Protein AF-A0A920U165-F1 (afdb_monomer_lite)

Sequence (51 aa):
MIPAGNLGDTADIGYAMVYLASDQAKFVTGQAIVVDGGQILPKGPGLIPAQ

Foldseek 3Di:
DQLLPDFDDPVLVVVVVVCCPDPVCVPPPPDDDDRGSCPPPDDDPPPGPDD

Structure (mmCIF, N/CA/C/O backbone):
data_AF-A0A920U165-F1
#
_entry.id   AF-A0A920U165-F1
#
loop_
_atom_site.group_PDB
_atom_site.id
_atom_site.type_symbol
_atom_site.label_atom_id
_atom_site.label_alt_id
_atom_site.label_comp_id
_atom_site.label_asym_id
_atom_site.label_entity_id
_atom_site.label_seq_id
_atom_site.pdbx_PDB_ins_code
_atom_site.Cartn_x
_atom_site.Cartn_y
_atom_site.Cartn_z
_atom_site.occupancy
_atom_site.B_iso_or_equiv
_atom_site.auth_seq_id
_atom_site.auth_comp_id
_atom_site.auth_asym_id
_atom_site.auth_atom_id
_atom_site.pdbx_PDB_model_num
ATOM 1 N N . MET A 1 1 ? 9.295 2.981 -19.462 1.00 74.44 1 MET A N 1
ATOM 2 C CA . MET A 1 1 ? 9.881 1.799 -18.797 1.00 74.44 1 ME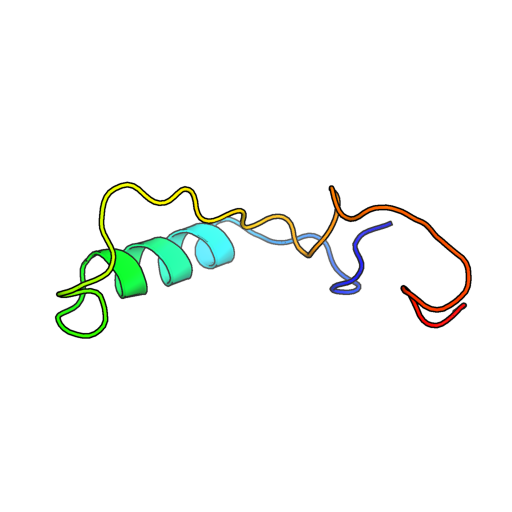T A CA 1
ATOM 3 C C . MET A 1 1 ? 9.313 1.761 -17.403 1.00 74.44 1 MET A C 1
ATOM 5 O O . MET A 1 1 ? 9.392 2.779 -16.727 1.00 74.44 1 MET A O 1
ATOM 9 N N . ILE A 1 2 ? 8.74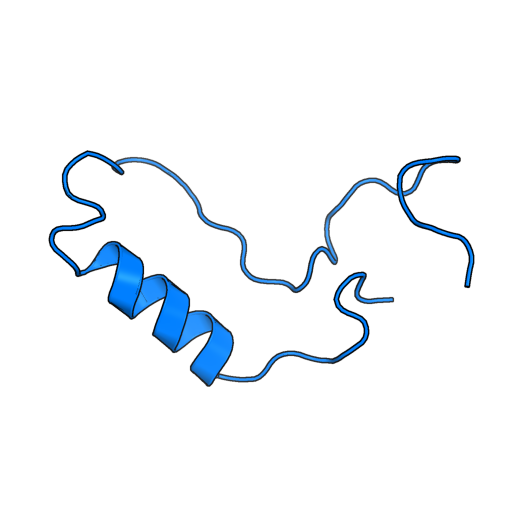4 0.623 -17.027 1.00 87.00 2 ILE A N 1
ATOM 10 C CA . ILE A 1 2 ? 8.230 0.362 -15.687 1.00 87.00 2 ILE A CA 1
ATOM 11 C C . ILE A 1 2 ? 9.267 -0.542 -15.011 1.00 87.00 2 ILE A C 1
ATOM 13 O O . ILE A 1 2 ? 9.525 -1.617 -15.553 1.00 87.00 2 ILE A O 1
ATOM 17 N N . PRO A 1 3 ? 9.907 -0.128 -13.904 1.00 89.00 3 PRO A N 1
ATOM 18 C CA . PRO A 1 3 ? 10.879 -0.966 -13.195 1.00 89.00 3 PRO A CA 1
ATOM 19 C C . PRO A 1 3 ? 10.346 -2.340 -12.780 1.00 89.00 3 PRO A C 1
ATOM 21 O O . PRO A 1 3 ? 11.081 -3.318 -12.841 1.00 89.00 3 PRO A O 1
ATOM 24 N N . ALA A 1 4 ? 9.058 -2.439 -12.445 1.00 90.81 4 ALA A N 1
ATOM 25 C CA . ALA A 1 4 ? 8.389 -3.716 -12.184 1.00 90.81 4 ALA A CA 1
ATOM 26 C C . ALA A 1 4 ? 8.294 -4.648 -13.417 1.00 90.81 4 ALA A C 1
ATOM 28 O O . ALA A 1 4 ? 7.829 -5.778 -13.305 1.00 90.81 4 ALA A O 1
ATOM 29 N N . GLY A 1 5 ? 8.718 -4.191 -14.599 1.00 90.75 5 GLY A N 1
ATOM 30 C CA . GLY A 1 5 ? 8.836 -4.991 -15.819 1.00 90.75 5 GLY A CA 1
ATOM 31 C C . GLY A 1 5 ? 7.551 -5.129 -16.634 1.00 90.75 5 GLY A C 1
ATOM 32 O O . GLY A 1 5 ? 7.635 -5.434 -17.818 1.00 90.75 5 GLY A O 1
ATOM 33 N N . ASN A 1 6 ? 6.385 -4.844 -16.050 1.00 91.81 6 ASN A N 1
ATOM 34 C CA . ASN A 1 6 ? 5.080 -5.007 -16.694 1.00 91.81 6 ASN A CA 1
ATOM 35 C C . ASN A 1 6 ? 4.166 -3.806 -16.435 1.00 91.81 6 ASN A C 1
ATOM 37 O O . ASN A 1 6 ? 4.363 -3.062 -15.475 1.00 91.81 6 ASN A O 1
ATOM 41 N N . LEU A 1 7 ? 3.158 -3.632 -17.294 1.00 94.19 7 LEU A N 1
ATOM 42 C CA . LEU A 1 7 ? 2.061 -2.706 -17.027 1.00 94.19 7 LEU A CA 1
ATOM 43 C C . LEU A 1 7 ? 1.166 -3.309 -15.944 1.00 94.19 7 LEU A C 1
ATOM 45 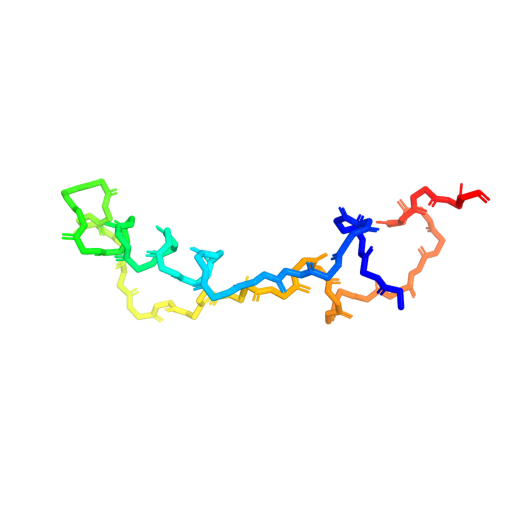O O . LEU A 1 7 ? 0.732 -4.450 -16.089 1.00 94.19 7 LEU A O 1
ATOM 49 N N . GLY A 1 8 ? 0.922 -2.544 -14.881 1.00 94.19 8 GLY A N 1
ATOM 50 C CA . GLY A 1 8 ? -0.014 -2.944 -13.838 1.00 94.19 8 GLY A CA 1
ATOM 51 C C . GLY A 1 8 ? -1.463 -2.940 -14.324 1.00 94.19 8 GLY A C 1
ATOM 52 O O . GLY A 1 8 ? -1.788 -2.373 -15.371 1.00 94.19 8 GLY A O 1
ATOM 53 N N . ASP A 1 9 ? -2.338 -3.550 -13.540 1.00 97.19 9 ASP A N 1
ATOM 54 C CA . ASP A 1 9 ? -3.775 -3.586 -13.777 1.00 97.19 9 ASP A CA 1
ATOM 55 C C . ASP A 1 9 ? -4.567 -2.965 -12.612 1.00 97.19 9 ASP A C 1
ATOM 57 O O . ASP A 1 9 ? -4.025 -2.394 -11.662 1.00 97.19 9 ASP A O 1
ATOM 61 N N . THR A 1 10 ? -5.897 -3.013 -12.696 1.00 97.88 10 THR A N 1
ATOM 62 C CA . THR A 1 10 ? -6.766 -2.433 -11.663 1.00 97.88 10 THR A CA 1
ATOM 63 C C . THR A 1 10 ? -6.631 -3.122 -10.303 1.00 97.88 10 THR A C 1
ATOM 65 O O . THR A 1 10 ? -6.916 -2.499 -9.277 1.00 97.88 10 THR A O 1
ATOM 68 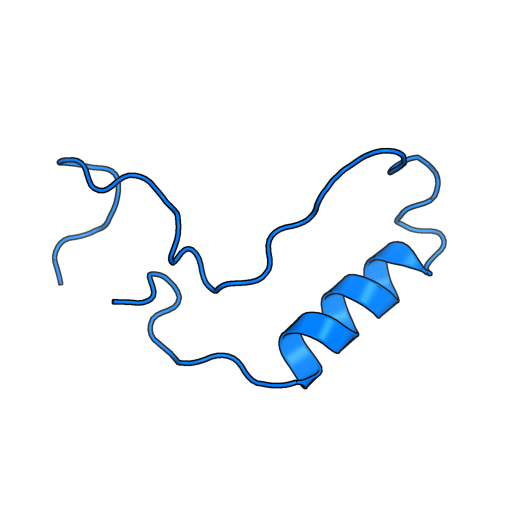N N . ALA A 1 11 ? -6.221 -4.392 -10.269 1.00 98.19 11 ALA A N 1
ATOM 69 C CA . ALA A 1 11 ? -6.050 -5.142 -9.033 1.00 98.19 11 ALA A CA 1
ATOM 70 C C . ALA A 1 11 ? -4.833 -4.656 -8.236 1.00 98.19 11 ALA A C 1
ATOM 72 O O . ALA A 1 11 ? -4.904 -4.666 -7.010 1.00 98.19 11 ALA A O 1
ATOM 73 N N . ASP A 1 12 ? -3.780 -4.144 -8.880 1.00 97.50 12 ASP A N 1
ATOM 74 C CA . ASP A 1 12 ? -2.607 -3.591 -8.180 1.00 97.50 12 ASP A CA 1
ATOM 75 C C . ASP A 1 12 ? -2.987 -2.434 -7.240 1.00 97.50 12 ASP A C 1
ATOM 77 O O . ASP A 1 12 ? -2.545 -2.371 -6.089 1.00 97.50 12 ASP A O 1
ATOM 81 N N . ILE A 1 13 ? -3.890 -1.553 -7.688 1.00 97.75 13 ILE A N 1
ATOM 82 C CA . ILE A 1 13 ? -4.481 -0.514 -6.832 1.00 97.75 13 ILE A CA 1
ATOM 83 C C . ILE A 1 13 ? -5.382 -1.142 -5.765 1.00 97.75 13 ILE A C 1
ATOM 85 O O . ILE A 1 13 ? -5.320 -0.758 -4.596 1.00 97.75 13 ILE A O 1
ATOM 89 N N . GLY A 1 14 ? -6.211 -2.115 -6.153 1.00 98.25 14 GLY A N 1
ATOM 90 C CA . GLY A 1 14 ? -7.123 -2.815 -5.250 1.00 98.25 14 GLY A CA 1
ATOM 91 C C . GLY A 1 14 ? -6.406 -3.432 -4.049 1.00 98.25 14 GLY A C 1
ATOM 92 O O . GLY A 1 14 ? -6.816 -3.209 -2.912 1.00 98.25 14 GLY A O 1
ATOM 93 N N . TYR A 1 15 ? -5.296 -4.135 -4.272 1.00 98.19 15 TYR A N 1
ATOM 94 C CA . TYR A 1 15 ? -4.503 -4.738 -3.201 1.00 98.19 15 TYR A CA 1
ATOM 95 C C . TYR A 1 15 ? -3.884 -3.695 -2.266 1.00 98.19 15 TYR A C 1
ATOM 97 O O . TYR A 1 15 ? -3.911 -3.883 -1.048 1.00 98.19 15 TYR A O 1
ATOM 105 N N . ALA A 1 16 ? -3.396 -2.567 -2.794 1.00 98.00 16 ALA A N 1
ATOM 106 C CA . ALA A 1 16 ? -2.904 -1.468 -1.960 1.00 98.00 16 ALA A CA 1
ATOM 107 C C . ALA A 1 16 ? -4.015 -0.887 -1.067 1.00 98.00 16 ALA A C 1
ATOM 109 O O . ALA A 1 16 ? -3.781 -0.588 0.105 1.00 98.00 16 ALA A O 1
ATOM 110 N N . MET A 1 17 ? -5.241 -0.786 -1.588 1.00 98.06 17 MET A N 1
ATOM 111 C CA . MET A 1 17 ? -6.398 -0.338 -0.809 1.00 98.06 17 MET A CA 1
ATOM 112 C C . MET A 1 17 ? -6.840 -1.371 0.228 1.00 98.06 17 MET A C 1
ATOM 114 O O . MET A 1 17 ? -7.177 -0.990 1.344 1.00 98.06 17 MET A O 1
ATOM 118 N N . VAL A 1 18 ? -6.789 -2.669 -0.092 1.00 98.31 18 VAL A N 1
ATOM 119 C CA . VAL A 1 18 ? -7.049 -3.744 0.883 1.00 98.31 18 VAL A CA 1
ATOM 1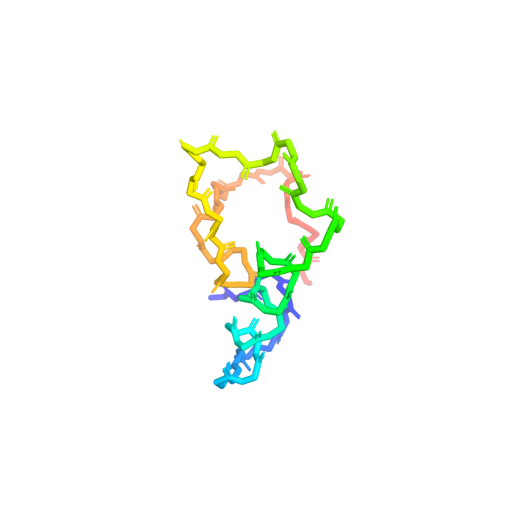20 C C . VAL A 1 18 ? -6.069 -3.653 2.051 1.00 98.31 18 VAL A C 1
ATOM 122 O O . VAL A 1 18 ? -6.498 -3.728 3.199 1.00 98.31 18 VAL A O 1
ATOM 125 N N . TYR A 1 19 ? -4.779 -3.425 1.783 1.00 98.06 19 TYR A N 1
ATOM 126 C CA . TYR A 1 19 ? -3.797 -3.175 2.839 1.00 98.06 19 TYR A CA 1
ATOM 127 C C . TYR A 1 19 ? -4.182 -1.956 3.688 1.00 98.06 19 TYR A C 1
ATOM 129 O O . TYR A 1 19 ? -4.277 -2.081 4.909 1.00 98.06 19 TYR A O 1
ATOM 137 N N . LEU A 1 20 ? -4.458 -0.808 3.058 1.00 98.00 20 LEU A N 1
ATOM 138 C CA . LEU A 1 20 ? -4.819 0.431 3.760 1.00 98.00 20 LEU A CA 1
ATOM 139 C C . LEU A 1 20 ? -6.105 0.314 4.590 1.00 98.00 20 LEU A C 1
ATOM 141 O O . LEU A 1 20 ? -6.218 0.955 5.631 1.00 98.00 20 LEU A O 1
ATOM 145 N N . ALA A 1 21 ? -7.062 -0.501 4.151 1.00 97.75 21 ALA A N 1
ATOM 146 C CA . ALA A 1 21 ? -8.308 -0.759 4.867 1.00 97.75 21 ALA A CA 1
ATOM 147 C C . ALA A 1 21 ? -8.168 -1.808 5.987 1.00 97.75 21 ALA A C 1
ATOM 149 O O . ALA A 1 21 ? -9.093 -1.984 6.777 1.00 97.75 21 ALA A O 1
ATOM 150 N N . SER A 1 22 ? -7.046 -2.528 6.046 1.00 98.62 22 SER A N 1
ATOM 151 C CA . SER A 1 22 ? -6.825 -3.604 7.013 1.00 98.62 22 SER A CA 1
ATOM 152 C C . SER A 1 22 ? -6.259 -3.106 8.347 1.00 98.62 22 SER A C 1
ATOM 154 O O . SER A 1 22 ? -5.615 -2.058 8.429 1.00 98.62 22 SER A O 1
ATOM 156 N N . ASP A 1 23 ? -6.361 -3.944 9.383 1.00 98.56 23 ASP A N 1
ATOM 157 C CA . ASP A 1 23 ? -5.714 -3.713 10.685 1.00 98.56 23 ASP A CA 1
ATOM 158 C C . ASP A 1 23 ? -4.180 -3.591 10.590 1.00 98.56 23 ASP A C 1
ATOM 160 O O . ASP A 1 23 ? -3.534 -3.024 11.478 1.00 98.56 23 ASP A O 1
ATOM 164 N N . GLN A 1 24 ? -3.569 -4.092 9.509 1.00 98.38 24 GLN A N 1
ATOM 165 C CA . GLN A 1 24 ? -2.123 -4.001 9.290 1.00 98.38 24 GLN A CA 1
ATOM 166 C C . GLN A 1 24 ? -1.674 -2.559 9.014 1.00 98.38 24 GLN A C 1
ATOM 168 O O . GLN A 1 24 ? -0.515 -2.224 9.261 1.00 98.38 24 GLN A O 1
ATOM 173 N N . ALA A 1 25 ? -2.584 -1.693 8.561 1.00 98.31 25 ALA A N 1
ATOM 174 C CA . ALA A 1 25 ? -2.331 -0.278 8.314 1.00 98.31 25 ALA A CA 1
ATOM 175 C C . ALA A 1 25 ? -2.716 0.632 9.496 1.00 98.31 25 ALA A C 1
ATOM 177 O O . ALA A 1 25 ? -2.695 1.851 9.349 1.00 98.31 25 ALA A O 1
ATOM 178 N N . LYS A 1 26 ? -3.002 0.093 10.696 1.00 98.50 26 LYS A N 1
ATOM 179 C CA . LYS A 1 26 ? -3.527 0.862 11.853 1.00 98.50 26 LYS A CA 1
ATOM 180 C C . LYS A 1 26 ? -2.733 2.110 12.271 1.00 98.50 26 LYS A C 1
ATOM 182 O O . LYS A 1 26 ? -3.252 2.942 13.007 1.00 98.50 26 LYS A O 1
ATOM 187 N N . PHE A 1 27 ? -1.464 2.212 11.879 1.00 98.06 27 PHE A N 1
ATOM 188 C CA . PHE A 1 27 ? -0.591 3.349 12.194 1.00 98.06 27 PHE A CA 1
ATOM 189 C C . PHE A 1 27 ? -0.071 4.077 10.944 1.00 98.06 27 PHE A C 1
ATOM 191 O O . PHE A 1 27 ? 0.791 4.946 11.040 1.00 98.06 27 PHE A O 1
ATOM 198 N N . VAL A 1 28 ? -0.589 3.731 9.765 1.00 97.75 28 VAL A N 1
ATOM 199 C CA . VAL A 1 28 ? -0.265 4.375 8.492 1.00 97.75 28 VAL A CA 1
ATOM 200 C C . VAL A 1 28 ? -1.371 5.375 8.182 1.00 97.75 28 VAL A C 1
ATOM 202 O O . VAL A 1 28 ? -2.458 5.014 7.746 1.00 97.75 28 VAL A O 1
ATOM 205 N N . THR A 1 29 ? -1.103 6.654 8.437 1.00 97.06 29 THR A N 1
ATOM 206 C CA . THR A 1 29 ? -2.042 7.749 8.169 1.00 97.06 29 THR A CA 1
ATOM 207 C C . THR A 1 29 ? -1.313 8.983 7.640 1.00 97.06 29 THR A C 1
ATOM 209 O O . THR A 1 29 ? -0.121 9.175 7.894 1.00 97.06 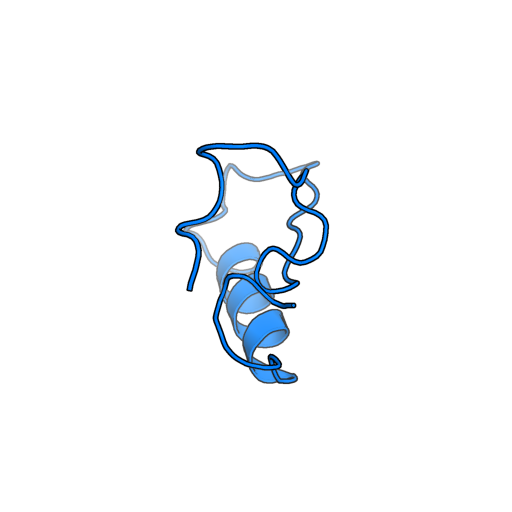29 THR A O 1
ATOM 212 N N . GLY A 1 30 ? -2.015 9.801 6.852 1.00 97.44 30 GLY A N 1
ATOM 213 C CA . GLY A 1 30 ? -1.462 11.011 6.232 1.00 97.44 30 GLY A CA 1
ATOM 214 C C . GLY A 1 30 ? -0.383 10.759 5.172 1.00 97.44 30 GLY A C 1
ATOM 215 O O . GLY A 1 30 ? 0.339 11.688 4.823 1.00 97.44 30 GLY A O 1
ATOM 216 N N . GLN A 1 31 ? -0.248 9.524 4.679 1.00 97.38 31 GLN A N 1
ATOM 217 C CA . GLN A 1 31 ? 0.751 9.153 3.675 1.00 97.38 31 GLN A CA 1
ATOM 218 C C . GLN A 1 31 ? 0.123 8.971 2.295 1.00 97.38 31 GLN A C 1
ATOM 220 O O . GLN A 1 31 ? -0.985 8.452 2.169 1.00 97.38 31 GLN A O 1
ATOM 225 N N . ALA A 1 32 ? 0.873 9.340 1.259 1.00 95.56 32 ALA A N 1
ATOM 226 C CA . ALA A 1 32 ? 0.574 8.967 -0.116 1.00 95.56 32 ALA A CA 1
ATOM 227 C C . ALA A 1 32 ? 1.341 7.686 -0.472 1.00 95.56 32 ALA A C 1
ATOM 229 O O . ALA A 1 32 ? 2.563 7.640 -0.338 1.00 95.56 32 ALA A O 1
ATOM 230 N N . ILE A 1 33 ? 0.629 6.660 -0.943 1.00 95.44 33 ILE A N 1
ATOM 231 C CA . ILE A 1 33 ? 1.232 5.435 -1.479 1.00 95.44 33 ILE A CA 1
ATOM 232 C C . ILE A 1 33 ? 1.152 5.496 -3.003 1.00 95.44 33 ILE A C 1
ATOM 234 O O . ILE A 1 33 ? 0.061 5.526 -3.570 1.00 95.44 33 ILE A O 1
ATOM 238 N N . VAL A 1 34 ? 2.311 5.523 -3.661 1.00 96.06 34 VAL A N 1
ATOM 239 C CA . VAL A 1 34 ? 2.406 5.497 -5.125 1.00 96.06 34 VAL A CA 1
ATOM 240 C C . VAL A 1 34 ? 2.449 4.047 -5.597 1.00 96.06 34 VAL A C 1
ATOM 242 O O . VAL A 1 34 ? 3.314 3.281 -5.178 1.00 96.06 34 VAL A O 1
ATOM 245 N N . VAL A 1 35 ? 1.519 3.687 -6.479 1.00 96.94 35 VAL A N 1
ATOM 246 C CA . VAL A 1 35 ? 1.395 2.344 -7.059 1.00 96.94 35 VAL A CA 1
ATOM 247 C C . VAL A 1 35 ? 1.471 2.472 -8.579 1.00 96.94 35 VAL A C 1
ATOM 249 O O . VAL A 1 35 ? 0.461 2.575 -9.266 1.00 96.94 35 VAL A O 1
ATOM 252 N N . ASP A 1 36 ? 2.690 2.556 -9.101 1.00 95.12 36 ASP A N 1
ATOM 253 C CA . ASP A 1 36 ? 2.959 2.822 -10.522 1.00 95.12 36 ASP A CA 1
ATOM 254 C C . ASP A 1 36 ? 4.041 1.899 -11.111 1.00 95.12 36 ASP A C 1
ATOM 256 O O . ASP A 1 36 ? 4.625 2.183 -12.158 1.00 95.12 36 ASP A O 1
ATOM 260 N N . GLY A 1 37 ? 4.376 0.821 -10.397 1.00 94.44 37 GLY A N 1
ATOM 261 C CA . GLY A 1 37 ? 5.468 -0.079 -10.764 1.00 94.44 37 GLY A CA 1
ATOM 262 C C . GLY A 1 37 ? 6.855 0.581 -10.764 1.00 94.44 37 GLY A C 1
ATOM 263 O O . GLY A 1 37 ? 7.772 0.042 -11.384 1.00 94.44 37 GLY A O 1
ATOM 264 N N . GLY A 1 38 ? 7.020 1.733 -10.099 1.00 93.31 38 GLY A N 1
ATOM 265 C CA . GLY A 1 38 ? 8.267 2.497 -10.004 1.00 93.31 38 GLY A CA 1
ATOM 266 C C . GLY A 1 38 ? 8.476 3.508 -11.134 1.00 93.31 38 GLY A C 1
ATOM 267 O O . GLY A 1 38 ? 9.597 3.972 -11.342 1.00 93.31 38 GLY A O 1
ATOM 268 N N . GLN A 1 39 ? 7.442 3.833 -11.908 1.00 91.12 39 GLN A N 1
ATOM 269 C CA . GLN A 1 39 ? 7.562 4.667 -13.105 1.00 91.12 39 GLN A CA 1
ATOM 270 C C . GLN A 1 39 ? 8.072 6.089 -12.819 1.00 91.12 39 GLN A C 1
ATOM 272 O O . GLN A 1 39 ? 8.799 6.645 -13.648 1.00 91.12 39 GLN A O 1
ATOM 277 N N . ILE A 1 40 ? 7.734 6.671 -11.666 1.00 91.12 40 ILE A N 1
ATOM 278 C CA . ILE A 1 40 ? 8.186 8.014 -11.271 1.00 91.12 40 ILE A CA 1
ATOM 279 C C . ILE A 1 40 ? 9.567 8.045 -10.601 1.00 91.12 40 ILE A C 1
ATOM 281 O O . ILE A 1 40 ? 10.038 9.125 -10.240 1.00 91.12 40 ILE A O 1
ATOM 285 N N . LEU A 1 41 ? 10.225 6.898 -10.402 1.00 88.56 41 LEU A N 1
ATOM 286 C CA . LEU A 1 41 ? 11.522 6.868 -9.725 1.00 88.56 41 LEU A CA 1
ATOM 287 C C . LEU A 1 41 ? 12.598 7.621 -10.536 1.00 88.56 41 LEU A C 1
ATOM 289 O O . LEU A 1 41 ? 12.642 7.504 -11.768 1.00 88.56 41 LEU A O 1
ATOM 293 N N . PRO A 1 42 ? 13.502 8.370 -9.869 1.00 81.44 42 PRO A N 1
ATOM 294 C CA . PRO A 1 42 ? 14.620 9.021 -10.538 1.00 81.44 42 PRO A CA 1
ATOM 295 C C . PRO A 1 42 ? 15.487 8.010 -11.290 1.00 81.44 42 PRO A C 1
ATOM 297 O O . PRO A 1 42 ? 15.912 6.995 -10.738 1.00 81.44 42 PRO A O 1
ATOM 300 N N . LYS A 1 43 ? 15.797 8.312 -12.551 1.00 70.94 43 LYS A N 1
ATOM 301 C CA . LYS A 1 43 ? 16.721 7.505 -13.352 1.00 70.94 43 LYS A CA 1
ATOM 302 C C . LYS A 1 43 ? 18.144 7.997 -13.111 1.00 70.94 43 LYS A C 1
ATOM 304 O O . LYS A 1 43 ? 18.462 9.136 -13.441 1.00 70.94 43 LYS A O 1
ATOM 309 N N . GLY A 1 44 ? 18.994 7.140 -12.552 1.00 65.38 44 GLY A N 1
ATOM 310 C CA . GLY A 1 44 ? 20.411 7.421 -12.327 1.00 65.38 44 GLY A CA 1
ATOM 311 C C . GLY A 1 44 ? 21.255 6.145 -12.390 1.00 65.38 44 GLY A C 1
ATOM 312 O O . GLY A 1 44 ? 20.720 5.054 -12.161 1.00 65.38 44 GLY A O 1
ATOM 313 N N . PRO A 1 45 ? 22.555 6.253 -12.723 1.00 56.69 45 PRO A N 1
ATOM 314 C CA . PRO A 1 45 ? 23.446 5.099 -12.787 1.00 56.69 45 PRO A CA 1
ATOM 315 C C . PRO A 1 45 ? 23.490 4.401 -11.419 1.00 56.69 45 PRO A C 1
ATOM 317 O O . PRO A 1 45 ? 23.892 5.001 -10.427 1.00 56.69 45 PRO A O 1
ATOM 320 N N . GLY A 1 46 ? 23.025 3.147 -11.370 1.00 64.56 46 GLY A N 1
ATOM 321 C CA . GLY A 1 46 ? 22.995 2.309 -10.163 1.00 64.56 46 GLY A CA 1
ATOM 322 C C . GLY A 1 46 ? 21.626 2.129 -9.490 1.00 64.56 46 GLY A C 1
ATOM 323 O O . GLY A 1 46 ? 21.528 1.324 -8.571 1.00 64.56 46 GLY A O 1
ATOM 324 N N . LEU A 1 47 ? 20.572 2.828 -9.933 1.00 66.06 47 LEU A N 1
ATOM 325 C CA . LEU A 1 47 ? 19.232 2.755 -9.311 1.00 66.06 47 LEU A CA 1
ATOM 326 C C . LEU A 1 47 ? 18.248 1.832 -10.044 1.00 66.06 47 LEU A C 1
ATOM 328 O O . LEU A 1 47 ? 17.204 1.478 -9.507 1.00 66.06 47 LEU A O 1
ATOM 332 N N . ILE A 1 48 ? 18.604 1.420 -11.258 1.00 62.47 48 ILE A N 1
ATOM 333 C CA . ILE A 1 48 ? 17.919 0.397 -12.044 1.00 62.47 48 ILE A CA 1
ATOM 334 C C . ILE A 1 48 ? 19.005 -0.497 -12.654 1.00 62.47 48 ILE A C 1
ATOM 336 O O . ILE A 1 48 ? 19.955 0.046 -13.229 1.00 62.47 48 ILE A O 1
ATOM 340 N N . PRO A 1 49 ? 18.933 -1.836 -12.523 1.00 52.62 49 PRO A N 1
ATOM 341 C CA . PRO A 1 49 ? 19.762 -2.711 -13.337 1.00 52.62 49 PRO A CA 1
ATOM 342 C C . PRO A 1 49 ? 19.513 -2.333 -14.796 1.00 52.62 49 PRO A C 1
ATOM 344 O O . PRO A 1 49 ? 18.360 -2.281 -15.229 1.00 52.62 49 PRO A O 1
ATOM 347 N N . ALA A 1 50 ? 20.577 -2.000 -15.528 1.00 55.09 50 ALA A N 1
ATOM 348 C CA . ALA A 1 50 ? 20.484 -1.948 -16.975 1.00 55.09 50 ALA A CA 1
ATOM 349 C C . ALA A 1 50 ? 19.993 -3.327 -17.423 1.00 55.09 50 ALA A C 1
ATOM 351 O O . ALA A 1 50 ? 20.580 -4.337 -17.029 1.00 55.09 50 ALA A O 1
ATOM 352 N N . GLN A 1 51 ? 18.873 -3.354 -18.142 1.00 55.44 51 GLN A N 1
ATOM 353 C CA . GLN A 1 51 ? 18.478 -4.543 -18.889 1.00 55.44 51 GLN A CA 1
ATOM 354 C C . GLN A 1 51 ? 19.598 -4.956 -19.841 1.00 55.44 51 GLN A C 1
ATOM 356 O O . GLN A 1 51 ? 20.248 -4.043 -20.405 1.00 55.44 51 GLN A O 1
#

Secondary structure (DSSP, 8-state):
--TTSS---HHHHHHHHHHHHSGGGTT--S-PPP-STTTTSPP-BTTB---

pLDDT: mean 88.9, std 13.89, range [52.62, 98.62]

Radius of gyration: 13.73 Å; chains: 1; bounding box: 32×16×31 Å